Protein AF-D0KSV3-F1 (afdb_monomer_lite)

Radius of gyration: 18.3 Å; chains: 1; bounding box: 65×33×44 Å

Foldseek 3Di:
DPPPFDFPDKDWPDKDWDDDPFKIKIKTWIWTHTPPDDIFIKIKMWMWGGDLQAWIKIWMWIDGPPDIDIWMWTKGFDQDDVQWTKIFGQWIWDDDDPDIDIDHRDIDTHGPVGSPPDDDPPPPPPDPPPDDDD

Organism: Saccharolobus solfataricus (strain 98/2) (NCBI:txid555311)

Secondary structure (DSSP, 8-state):
----PPEEEEEEEEEEEEEETTEEEEEEEEEEEETTEEEEEEEEEEEEEE-TTSEEEEEEEEEETTEEEEEEEEEEEEEEETTEEEEEEEEEEEEETTEEEEEEEEEEEEETTT--SS----------------

pLDDT: mean 81.15, std 17.97, range [31.48, 95.62]

Sequence (134 aa):
MPQSLKPKSIKLLHYEEKKDDKRIFRQGVTLIEYEGQPSKIIQWSQLIEGDPFGDHEITYRINYGSESELRSFKVKYLGREGDKHRVLIKEGVSGCGTKTKRIENKEVLISDKLYQPYPLQQKNEEGRDPNPIE

Structure (mmCIF, N/CA/C/O backbone):
data_AF-D0KSV3-F1
#
_entry.id   AF-D0KSV3-F1
#
loop_
_atom_site.group_PDB
_atom_site.id
_atom_site.type_symbol
_atom_site.label_atom_id
_atom_site.label_alt_id
_atom_site.label_comp_id
_atom_site.label_asym_id
_atom_site.label_entity_id
_atom_site.label_seq_id
_atom_site.pdbx_PDB_ins_code
_atom_site.Cartn_x
_atom_site.Cartn_y
_atom_site.Cartn_z
_atom_site.occupancy
_atom_site.B_iso_or_equiv
_atom_site.auth_seq_id
_atom_site.auth_comp_id
_atom_site.auth_asym_id
_atom_site.auth_atom_id
_atom_site.pdbx_PDB_model_num
ATOM 1 N N . MET A 1 1 ? -0.912 -7.024 29.152 1.00 31.48 1 MET A N 1
ATOM 2 C CA . MET A 1 1 ? -0.702 -6.839 27.697 1.00 31.48 1 MET A CA 1
ATOM 3 C C . MET A 1 1 ? -2.079 -6.686 27.071 1.00 31.48 1 MET A C 1
ATOM 5 O O . MET A 1 1 ? -2.903 -7.540 27.381 1.00 31.48 1 MET A O 1
ATOM 9 N N . PRO A 1 2 ? -2.394 -5.646 26.279 1.00 43.88 2 PRO A N 1
ATOM 10 C CA . PRO A 1 2 ? -3.682 -5.628 25.603 1.00 43.88 2 PRO A CA 1
ATOM 11 C C . PRO A 1 2 ? -3.661 -6.741 24.555 1.00 43.88 2 PRO A C 1
ATOM 13 O O . PRO A 1 2 ? -2.770 -6.777 23.705 1.00 43.88 2 PRO A O 1
ATOM 16 N N . GLN A 1 3 ? -4.584 -7.695 24.675 1.00 45.91 3 GLN A N 1
ATOM 17 C CA . GLN A 1 3 ? -4.794 -8.713 23.653 1.00 45.91 3 GLN A CA 1
ATOM 18 C C . GLN A 1 3 ? -5.058 -8.003 22.323 1.00 45.91 3 GLN A C 1
ATOM 20 O O . GLN A 1 3 ? -5.860 -7.072 22.256 1.00 45.91 3 GLN A O 1
ATOM 25 N N . SER A 1 4 ? -4.352 -8.419 21.270 1.00 57.84 4 SER A N 1
ATOM 26 C CA . SER A 1 4 ? -4.675 -8.004 19.908 1.00 57.84 4 SER A CA 1
ATOM 27 C C . SER A 1 4 ? -6.092 -8.489 19.615 1.00 57.84 4 SER A C 1
ATOM 29 O O . SER A 1 4 ? -6.327 -9.687 19.467 1.00 57.84 4 SER A O 1
ATOM 31 N N . LEU A 1 5 ? -7.054 -7.567 19.627 1.00 68.50 5 LEU A N 1
ATOM 32 C CA . LEU A 1 5 ? -8.440 -7.888 19.323 1.00 68.50 5 LEU A CA 1
ATOM 33 C C . LEU A 1 5 ? -8.542 -8.201 17.839 1.00 68.50 5 LEU A C 1
ATOM 35 O O . LEU A 1 5 ? -8.216 -7.371 16.986 1.00 68.50 5 LEU A O 1
ATOM 39 N N . LYS A 1 6 ? -8.982 -9.419 17.539 1.00 80.12 6 LYS A N 1
ATOM 40 C CA . LYS A 1 6 ? -9.250 -9.835 16.171 1.00 80.12 6 LYS A CA 1
ATOM 41 C C . LYS A 1 6 ? -10.460 -9.040 15.658 1.00 80.12 6 LYS A C 1
ATOM 43 O O . LYS A 1 6 ? -11.484 -9.012 16.341 1.00 80.12 6 LYS A O 1
ATOM 48 N N . PRO A 1 7 ? -10.365 -8.380 14.494 1.00 86.00 7 PRO A N 1
ATOM 49 C CA . PRO A 1 7 ? -11.511 -7.689 13.923 1.00 86.00 7 PRO A CA 1
ATOM 50 C C . PRO A 1 7 ? -12.615 -8.693 13.567 1.00 86.00 7 PRO A C 1
ATOM 52 O O . PRO A 1 7 ? -12.336 -9.767 13.030 1.00 86.00 7 PRO A O 1
ATOM 55 N N . LYS A 1 8 ? -13.863 -8.318 13.859 1.00 91.94 8 LYS A N 1
ATOM 56 C CA . LYS A 1 8 ? -15.085 -9.025 13.454 1.00 91.94 8 LYS A CA 1
ATOM 57 C C . LYS A 1 8 ? -15.307 -8.891 11.953 1.00 91.94 8 LYS A C 1
ATOM 59 O O . LYS A 1 8 ? -15.628 -9.862 11.276 1.00 91.94 8 LYS A O 1
ATOM 64 N N . SER A 1 9 ? -15.155 -7.672 11.440 1.00 91.19 9 SER A N 1
ATOM 65 C CA . SER A 1 9 ? -15.319 -7.363 10.024 1.00 91.19 9 SER A CA 1
ATOM 66 C C . SER A 1 9 ? -14.396 -6.215 9.611 1.00 91.19 9 SER A C 1
ATOM 68 O O . SER A 1 9 ? -14.006 -5.379 10.430 1.00 91.19 9 SER A O 1
ATOM 70 N N . ILE A 1 10 ? -14.028 -6.203 8.331 1.00 90.81 10 ILE A N 1
ATOM 71 C CA . ILE A 1 10 ? -13.262 -5.133 7.689 1.00 90.81 10 ILE A CA 1
ATOM 72 C C . ILE A 1 10 ? -14.019 -4.768 6.413 1.00 90.81 10 ILE A C 1
ATOM 74 O O . ILE A 1 10 ? -14.203 -5.621 5.547 1.00 90.81 10 ILE A O 1
ATOM 78 N N . LYS A 1 11 ? -14.478 -3.520 6.308 1.00 92.69 11 LYS A N 1
ATOM 79 C CA . LYS A 1 11 ? -15.281 -3.018 5.185 1.00 92.69 11 LYS A CA 1
ATOM 80 C C . LYS A 1 11 ? -14.585 -1.818 4.553 1.00 92.69 11 LYS A C 1
ATOM 82 O O . LYS A 1 11 ? -14.268 -0.855 5.247 1.00 92.69 11 LYS A O 1
ATOM 87 N N . LEU A 1 12 ? -14.362 -1.864 3.243 1.00 91.44 12 LEU A N 1
ATOM 88 C CA . LEU A 1 12 ? -13.888 -0.715 2.473 1.00 91.44 12 LEU A CA 1
ATOM 89 C C . LEU A 1 12 ? -15.089 0.193 2.186 1.00 91.44 12 LEU A C 1
ATOM 91 O O . LEU A 1 12 ? -15.996 -0.206 1.464 1.00 91.44 12 LEU A O 1
ATOM 95 N N . LEU A 1 13 ? -15.123 1.370 2.807 1.00 93.88 13 LEU A N 1
ATOM 96 C CA . LEU A 1 13 ? -16.217 2.336 2.674 1.00 93.88 13 LEU A CA 1
ATOM 97 C C . LEU A 1 13 ? -16.046 3.242 1.454 1.00 93.88 13 LEU A C 1
ATOM 99 O O . LEU A 1 13 ? -17.028 3.632 0.836 1.00 93.88 13 LEU A O 1
ATOM 103 N N . HIS A 1 14 ? -14.800 3.593 1.136 1.00 92.88 14 HIS A N 1
ATOM 104 C CA . HIS A 1 14 ? -14.457 4.447 0.003 1.00 92.88 14 HIS A CA 1
ATOM 105 C C . HIS A 1 14 ? -13.134 4.009 -0.603 1.00 92.88 14 HIS A C 1
ATOM 107 O O . HIS A 1 14 ? -12.232 3.590 0.129 1.00 92.88 14 HIS A O 1
ATOM 113 N N . TYR A 1 15 ? -13.013 4.140 -1.919 1.00 92.81 15 TYR A N 1
ATOM 114 C CA . TYR A 1 15 ? -11.788 3.866 -2.653 1.00 92.81 15 TYR A CA 1
ATOM 115 C C . TYR A 1 15 ? -11.693 4.753 -3.884 1.00 92.81 15 TYR A C 1
ATOM 117 O O . TYR A 1 15 ? -12.629 4.839 -4.676 1.00 92.81 15 TYR A O 1
ATOM 125 N N . GLU A 1 16 ? -10.526 5.352 -4.063 1.00 92.50 16 GLU A N 1
ATOM 126 C CA . GLU A 1 16 ? -10.157 6.062 -5.275 1.00 92.50 16 GLU A CA 1
ATOM 127 C C . GLU A 1 16 ? -8.778 5.613 -5.735 1.00 92.50 16 GLU A C 1
ATOM 129 O O . GLU A 1 16 ? -7.864 5.408 -4.930 1.00 92.50 16 GLU A O 1
ATOM 134 N N . GLU A 1 17 ? -8.620 5.533 -7.050 1.00 91.50 17 GLU A N 1
ATOM 135 C CA . GLU A 1 17 ? -7.336 5.346 -7.706 1.00 91.50 17 GLU A CA 1
ATOM 136 C C . GLU A 1 17 ? -7.145 6.441 -8.755 1.00 91.50 17 GLU A C 1
ATOM 138 O O . GLU A 1 17 ? -8.054 6.764 -9.518 1.00 91.50 17 GLU A O 1
ATOM 143 N N . LYS A 1 18 ? -5.942 7.009 -8.792 1.00 90.50 18 LYS A N 1
ATOM 144 C CA . LYS A 1 18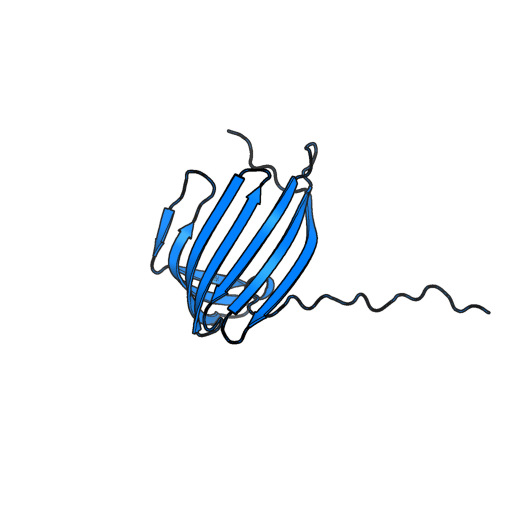 ? -5.476 7.923 -9.829 1.00 90.50 18 LYS A CA 1
ATOM 145 C C . LYS A 1 18 ? -4.186 7.363 -10.396 1.00 90.50 18 LYS A C 1
ATOM 147 O O . LYS A 1 18 ? -3.273 7.017 -9.645 1.00 90.50 18 LYS A O 1
ATOM 152 N N . LYS A 1 19 ? -4.115 7.289 -11.719 1.00 87.69 19 LYS A N 1
ATOM 153 C CA . LYS A 1 19 ? -2.912 6.876 -12.432 1.00 87.69 19 LYS A CA 1
ATOM 154 C C . LYS A 1 19 ? -2.378 8.030 -13.257 1.00 87.69 19 LYS A C 1
ATOM 156 O O . LYS A 1 19 ? -3.143 8.725 -13.916 1.00 87.69 19 LYS A O 1
ATOM 161 N N . ASP A 1 20 ? -1.070 8.175 -13.204 1.00 82.69 20 ASP A N 1
ATOM 162 C CA . ASP A 1 20 ? -0.248 8.981 -14.097 1.00 82.69 20 ASP A CA 1
ATOM 163 C C . ASP A 1 20 ? 0.850 8.058 -14.658 1.00 82.69 20 ASP A C 1
ATOM 165 O O . ASP A 1 20 ? 1.078 6.980 -14.099 1.00 82.69 20 ASP A O 1
ATOM 169 N N . ASP A 1 21 ? 1.532 8.441 -15.738 1.00 75.62 21 ASP A N 1
ATOM 170 C CA . ASP A 1 21 ? 2.384 7.558 -16.560 1.00 75.62 21 ASP A CA 1
ATOM 171 C C . ASP A 1 21 ? 3.380 6.696 -15.759 1.00 75.62 21 ASP A C 1
ATOM 173 O O . ASP A 1 21 ? 3.737 5.594 -16.174 1.00 75.62 21 ASP A O 1
ATOM 177 N N . LYS A 1 22 ? 3.839 7.178 -14.596 1.00 82.56 22 LYS A N 1
ATOM 178 C CA . LYS A 1 22 ? 4.803 6.479 -13.723 1.00 82.56 22 LYS A CA 1
ATOM 179 C C . LYS A 1 22 ? 4.352 6.334 -12.272 1.00 82.56 22 LYS A C 1
ATOM 181 O O . LYS A 1 22 ? 5.158 5.943 -11.423 1.00 82.56 22 LYS A O 1
ATOM 186 N N . ARG A 1 23 ? 3.113 6.721 -11.960 1.00 89.31 23 ARG A N 1
ATOM 187 C CA . ARG A 1 23 ? 2.626 6.838 -10.583 1.00 89.31 23 ARG A CA 1
ATOM 188 C C . ARG A 1 23 ? 1.224 6.283 -10.448 1.00 89.31 23 ARG A C 1
ATOM 190 O O . ARG A 1 23 ? 0.311 6.680 -11.164 1.00 89.31 23 ARG A O 1
ATOM 197 N N . ILE A 1 24 ? 1.038 5.418 -9.463 1.00 90.50 24 ILE A N 1
ATOM 198 C CA . ILE A 1 24 ? -0.280 4.939 -9.056 1.00 90.50 24 ILE A CA 1
ATOM 199 C C . ILE A 1 24 ? -0.529 5.476 -7.658 1.00 90.50 24 ILE A C 1
ATOM 201 O O . ILE A 1 24 ? 0.166 5.111 -6.712 1.00 90.50 24 ILE A O 1
ATOM 205 N N . PHE A 1 25 ? -1.519 6.350 -7.528 1.00 91.88 25 PHE A N 1
ATOM 206 C CA . PHE A 1 25 ? -1.987 6.845 -6.247 1.00 91.88 25 PHE A CA 1
ATOM 207 C C . PHE A 1 25 ? -3.328 6.208 -5.911 1.00 91.88 25 PHE A C 1
ATOM 209 O O . PHE A 1 25 ? -4.270 6.259 -6.696 1.00 91.88 25 PHE A O 1
ATOM 216 N N . ARG A 1 26 ? -3.426 5.634 -4.721 1.00 92.38 26 ARG A N 1
ATOM 217 C CA . ARG A 1 26 ? -4.643 5.044 -4.177 1.00 92.38 26 ARG A CA 1
ATOM 218 C C . ARG A 1 26 ? -4.945 5.673 -2.846 1.00 92.38 26 ARG A C 1
ATOM 220 O O . ARG A 1 26 ? -4.036 5.951 -2.067 1.00 92.38 26 ARG A O 1
ATOM 227 N N . GLN A 1 27 ? -6.221 5.817 -2.557 1.00 94.19 27 GLN A N 1
ATOM 228 C CA . GLN A 1 27 ? -6.677 6.179 -1.233 1.00 94.19 27 GLN A CA 1
ATOM 229 C C . GLN A 1 27 ? -7.965 5.453 -0.906 1.00 94.19 27 GLN A C 1
ATOM 231 O O . GLN A 1 27 ? -8.741 5.103 -1.793 1.00 94.19 27 GLN A O 1
ATOM 236 N N . GLY A 1 28 ? -8.194 5.233 0.378 1.00 93.88 28 GLY A N 1
ATOM 237 C CA . GLY A 1 28 ? -9.412 4.600 0.825 1.00 93.88 28 GLY A CA 1
ATOM 238 C C . GLY A 1 28 ? -9.741 4.897 2.271 1.00 93.88 28 GLY A C 1
ATOM 239 O O . GLY A 1 28 ? -8.922 5.385 3.054 1.00 93.88 28 GLY A O 1
ATOM 240 N N . VAL A 1 29 ? -10.984 4.581 2.607 1.00 94.12 29 VAL A N 1
ATOM 241 C CA . VAL A 1 29 ? -11.514 4.643 3.964 1.00 94.12 29 VAL A CA 1
ATOM 242 C C . VAL A 1 29 ? -11.993 3.251 4.326 1.00 94.12 29 VAL A C 1
ATOM 244 O O . VAL A 1 29 ? -12.835 2.688 3.631 1.00 94.12 29 VAL A O 1
ATOM 247 N N . THR A 1 30 ? -11.470 2.694 5.411 1.00 93.75 30 THR A N 1
ATOM 248 C CA . THR A 1 30 ? -11.818 1.348 5.870 1.00 93.75 30 THR A CA 1
ATOM 249 C C . THR A 1 30 ? -12.448 1.423 7.255 1.00 93.75 30 THR A C 1
ATOM 251 O O . THR A 1 30 ? -11.883 2.022 8.169 1.00 93.75 30 THR A O 1
ATOM 254 N N . LEU A 1 31 ? -13.606 0.787 7.420 1.00 92.62 31 LEU A N 1
ATOM 255 C CA . LEU A 1 31 ? -14.239 0.527 8.707 1.00 92.62 31 LEU A CA 1
ATOM 256 C C . LEU A 1 31 ? -13.789 -0.836 9.229 1.00 92.62 31 LEU A C 1
ATOM 258 O O . LEU A 1 31 ? -13.886 -1.844 8.530 1.00 92.62 31 LEU A O 1
ATOM 262 N N . ILE A 1 32 ? -13.332 -0.868 10.472 1.00 91.81 32 ILE A N 1
ATOM 263 C CA . ILE A 1 32 ? -12.957 -2.079 11.190 1.00 91.81 32 ILE A CA 1
ATOM 264 C C . ILE A 1 32 ? -13.903 -2.223 12.378 1.00 91.81 32 ILE A C 1
ATOM 266 O O . ILE A 1 32 ? -13.908 -1.385 13.280 1.00 91.81 32 ILE A O 1
ATOM 270 N N . GLU A 1 33 ? -14.708 -3.279 12.374 1.00 92.44 33 GLU A N 1
ATOM 271 C CA . GLU A 1 33 ? -15.626 -3.608 13.464 1.00 92.44 33 GLU A CA 1
ATOM 272 C C . GLU A 1 33 ? -14.964 -4.646 14.375 1.00 92.44 33 GLU A C 1
ATOM 274 O O . GLU A 1 33 ? -14.401 -5.632 13.896 1.00 92.44 33 GLU A O 1
ATOM 279 N N . TYR A 1 34 ? -15.053 -4.450 15.688 1.00 90.25 34 TYR A N 1
ATOM 280 C CA . TYR A 1 34 ? -14.548 -5.380 16.699 1.00 90.25 34 TYR A CA 1
ATOM 281 C C . TYR A 1 34 ? -15.716 -5.935 17.515 1.00 90.25 34 TYR A C 1
ATOM 283 O O . TYR A 1 34 ? -16.727 -5.262 17.709 1.00 90.25 34 TYR A O 1
ATOM 291 N N . GLU A 1 35 ? -15.599 -7.166 18.008 1.00 88.06 35 GLU A N 1
ATOM 292 C CA . GLU A 1 35 ? -16.601 -7.703 18.931 1.00 88.06 35 GLU A CA 1
ATOM 293 C C . GLU A 1 35 ? -16.498 -7.009 20.292 1.00 88.06 35 GLU A C 1
ATOM 295 O O . GLU A 1 35 ? -15.418 -6.915 20.872 1.00 88.06 35 GLU A O 1
ATOM 300 N N . GLY A 1 36 ? -17.628 -6.500 20.795 1.00 86.38 36 GLY A N 1
ATOM 301 C CA . GLY A 1 36 ? -17.708 -5.880 22.120 1.00 86.38 36 GLY A CA 1
ATOM 302 C C . GLY A 1 36 ? -16.934 -4.564 22.276 1.00 86.38 36 GLY A C 1
ATOM 303 O O . GLY A 1 36 ? -16.767 -4.106 23.404 1.00 86.38 36 GLY A O 1
ATOM 304 N N . GLN A 1 37 ? -16.461 -3.950 21.184 1.00 87.44 37 GLN A N 1
ATOM 305 C CA . GLN A 1 37 ? -15.733 -2.678 21.211 1.00 87.44 37 GLN A CA 1
ATOM 306 C C . GLN A 1 37 ? -16.197 -1.707 20.119 1.00 87.44 37 GLN A C 1
ATOM 308 O O . GLN A 1 37 ? -16.744 -2.144 19.105 1.00 87.44 37 GLN A O 1
ATOM 313 N N . PRO A 1 38 ? -15.950 -0.393 20.291 1.00 88.44 38 PRO A N 1
ATOM 314 C CA . PRO A 1 38 ? -16.218 0.588 19.251 1.00 88.44 38 PRO A CA 1
ATOM 315 C C . PRO A 1 38 ? -15.465 0.275 17.956 1.00 88.44 38 PRO A C 1
ATOM 317 O O . PRO A 1 38 ? -14.275 -0.056 17.964 1.00 88.44 38 PRO A O 1
ATOM 320 N N . SER A 1 39 ? -16.162 0.429 16.835 1.00 90.19 39 SER A N 1
ATOM 321 C CA . SER A 1 39 ? -15.566 0.327 15.507 1.00 90.19 39 SER A CA 1
ATOM 322 C C . SER A 1 39 ? -14.561 1.455 15.265 1.00 90.19 39 SER A C 1
ATOM 324 O O . SER A 1 39 ? -14.676 2.547 15.823 1.00 90.19 39 SER A O 1
ATOM 326 N N . LYS A 1 40 ? -13.581 1.204 14.396 1.00 89.50 40 LYS A N 1
ATOM 327 C CA . LYS A 1 40 ? -12.573 2.189 13.986 1.00 89.50 40 LYS A CA 1
ATOM 328 C C . LYS A 1 40 ? -12.705 2.494 12.504 1.00 89.50 40 LYS A C 1
ATOM 330 O O . LYS A 1 40 ? -12.820 1.575 11.701 1.00 89.50 40 LYS A O 1
ATOM 335 N N . ILE A 1 41 ? -12.635 3.771 12.146 1.00 90.62 41 ILE A N 1
ATOM 336 C CA . ILE A 1 41 ? -12.470 4.208 10.759 1.00 90.62 41 ILE A CA 1
ATOM 337 C C . ILE A 1 41 ? -11.010 4.597 10.569 1.00 90.62 41 ILE A C 1
ATOM 339 O O . ILE A 1 41 ? -10.462 5.361 11.363 1.00 90.62 41 ILE A O 1
ATOM 343 N N . ILE A 1 42 ? -10.390 4.062 9.523 1.00 91.38 42 ILE A N 1
ATOM 344 C CA . ILE A 1 42 ? -9.023 4.389 9.127 1.00 91.38 42 ILE A CA 1
ATOM 345 C C . ILE A 1 42 ? -9.045 4.988 7.730 1.00 91.38 42 ILE A C 1
ATOM 347 O O . ILE A 1 42 ? -9.765 4.510 6.852 1.00 91.38 42 ILE A O 1
ATOM 351 N N . GLN A 1 43 ? -8.248 6.028 7.525 1.00 94.25 43 GLN A N 1
ATOM 352 C CA . GLN A 1 43 ? -8.005 6.581 6.198 1.00 94.25 43 GLN A CA 1
ATOM 353 C C . GLN A 1 43 ? -6.605 6.171 5.782 1.00 94.25 43 GLN A C 1
ATOM 355 O O . GLN A 1 43 ? -5.671 6.277 6.575 1.00 94.25 43 GLN A O 1
ATOM 360 N N . TRP A 1 44 ? -6.437 5.708 4.556 1.00 93.44 44 TRP A N 1
ATOM 361 C CA . TRP A 1 44 ? -5.133 5.294 4.066 1.00 93.44 44 TRP A CA 1
ATOM 362 C C . TRP A 1 44 ? -4.900 5.806 2.656 1.00 93.44 44 TRP A C 1
ATOM 364 O O . TRP A 1 44 ? -5.839 6.001 1.885 1.00 93.44 44 TRP A O 1
ATOM 374 N N . SER A 1 45 ? -3.633 6.012 2.323 1.00 93.56 45 SER A N 1
ATOM 375 C CA . SER A 1 45 ? -3.195 6.224 0.954 1.00 93.56 45 SER A CA 1
ATOM 376 C C . SER A 1 45 ? -1.966 5.383 0.642 1.00 93.56 45 SER A C 1
ATOM 378 O O . SER A 1 45 ? -1.180 5.036 1.525 1.00 93.56 45 SER A O 1
ATOM 380 N N . GLN A 1 46 ? -1.828 5.027 -0.627 1.00 91.88 46 GLN A N 1
ATOM 381 C CA . GLN A 1 46 ? -0.699 4.302 -1.182 1.00 91.88 46 GLN A CA 1
ATOM 382 C C . GLN A 1 46 ? -0.247 5.025 -2.449 1.00 91.88 46 GLN A C 1
ATOM 384 O O . GLN A 1 46 ? -1.050 5.276 -3.341 1.00 91.88 46 GLN A O 1
ATOM 389 N N . LEU A 1 47 ? 1.039 5.331 -2.532 1.00 92.50 47 LEU A N 1
ATOM 390 C CA . LEU A 1 47 ? 1.702 5.814 -3.732 1.00 92.50 47 LEU A CA 1
ATOM 391 C C . LEU A 1 47 ? 2.680 4.739 -4.202 1.00 92.50 47 LEU A C 1
ATOM 393 O O . LEU A 1 47 ? 3.501 4.273 -3.416 1.00 92.50 47 LEU A O 1
ATOM 397 N N . ILE A 1 48 ? 2.579 4.348 -5.467 1.00 91.88 48 ILE A N 1
ATOM 398 C CA . ILE A 1 48 ? 3.528 3.465 -6.141 1.00 91.88 48 ILE A CA 1
ATOM 399 C C . ILE A 1 48 ? 4.203 4.286 -7.233 1.00 91.88 48 ILE A C 1
ATOM 401 O O . ILE A 1 48 ? 3.513 4.824 -8.098 1.00 91.88 48 ILE A O 1
ATOM 405 N N . GLU A 1 49 ? 5.527 4.384 -7.191 1.00 93.19 49 GLU A N 1
ATOM 406 C CA . GLU A 1 49 ? 6.335 5.086 -8.193 1.00 93.19 49 GLU A CA 1
ATOM 407 C C . GLU A 1 49 ? 7.299 4.111 -8.870 1.00 93.19 49 GLU A C 1
ATOM 409 O O . GLU A 1 49 ? 7.981 3.345 -8.190 1.00 93.19 49 GLU A O 1
ATOM 414 N N . GLY A 1 50 ? 7.384 4.156 -10.200 1.00 91.31 50 GLY A N 1
ATOM 415 C CA . GLY A 1 50 ? 8.206 3.233 -10.991 1.00 91.31 50 GLY A CA 1
ATOM 416 C C . GLY A 1 50 ? 7.392 2.113 -11.637 1.00 91.31 50 GLY A C 1
ATOM 417 O O . GLY A 1 50 ? 6.175 2.226 -11.771 1.00 91.31 50 GLY A O 1
ATOM 418 N N . ASP A 1 51 ? 8.070 1.048 -12.072 1.00 89.00 51 ASP A N 1
ATOM 419 C CA . ASP A 1 51 ? 7.427 -0.098 -12.723 1.00 89.00 51 ASP A CA 1
ATOM 420 C C . ASP A 1 51 ? 6.996 -1.130 -11.665 1.00 89.00 51 ASP A C 1
ATOM 422 O O . ASP A 1 51 ? 7.862 -1.749 -11.032 1.00 89.00 51 ASP A O 1
ATOM 426 N N . PRO A 1 52 ? 5.686 -1.376 -11.471 1.00 86.94 52 PRO A N 1
ATOM 427 C CA . PRO A 1 52 ? 5.217 -2.369 -10.509 1.00 86.94 52 PRO A CA 1
ATOM 428 C C . PRO A 1 52 ? 5.688 -3.799 -10.816 1.00 86.94 52 PRO A C 1
ATOM 430 O O . PRO A 1 52 ? 5.722 -4.628 -9.910 1.00 86.94 52 PRO A O 1
ATOM 433 N N . PHE A 1 53 ? 6.073 -4.094 -12.062 1.00 88.75 53 PHE A N 1
ATOM 434 C CA . PHE A 1 53 ? 6.672 -5.370 -12.473 1.00 88.75 53 PHE A CA 1
ATOM 435 C C . PHE A 1 53 ? 8.195 -5.293 -12.656 1.00 88.75 53 PHE A C 1
ATOM 437 O O . PHE A 1 53 ? 8.817 -6.250 -13.119 1.00 88.75 53 PHE A O 1
ATOM 444 N N . GLY A 1 54 ? 8.806 -4.194 -12.220 1.00 91.25 54 GLY A N 1
ATOM 445 C CA . GLY A 1 54 ? 10.243 -3.970 -12.190 1.00 91.25 54 GLY A CA 1
ATOM 446 C C . GLY A 1 54 ? 10.683 -3.411 -10.838 1.00 91.25 54 GLY A C 1
ATOM 447 O O . GLY A 1 54 ? 10.283 -3.907 -9.779 1.00 91.25 54 GLY A O 1
ATOM 448 N N . ASP A 1 55 ? 11.537 -2.390 -10.875 1.00 94.00 55 ASP A N 1
ATOM 449 C CA . ASP A 1 55 ? 11.926 -1.617 -9.696 1.00 94.00 55 ASP A CA 1
ATOM 450 C C . ASP A 1 55 ? 10.902 -0.501 -9.429 1.00 94.00 55 ASP A C 1
ATOM 452 O O . ASP A 1 55 ? 10.588 0.301 -10.314 1.00 94.00 55 ASP A O 1
ATOM 456 N N . HIS A 1 56 ? 10.401 -0.444 -8.196 1.00 92.56 56 HIS A N 1
ATOM 457 C CA . HIS A 1 56 ? 9.425 0.551 -7.761 1.00 92.56 56 HIS A CA 1
ATOM 458 C C . HIS A 1 56 ? 9.557 0.876 -6.273 1.00 92.56 56 HIS A C 1
ATOM 460 O O . HIS A 1 56 ? 10.119 0.116 -5.481 1.00 92.56 56 HIS A O 1
ATOM 466 N N . GLU A 1 57 ? 9.004 2.016 -5.883 1.00 93.38 57 GLU A N 1
ATOM 467 C CA . GLU A 1 57 ? 8.870 2.429 -4.494 1.00 93.38 57 GLU A CA 1
ATOM 468 C C . GLU A 1 57 ? 7.393 2.477 -4.105 1.00 93.38 57 GLU A C 1
ATOM 470 O O . GLU A 1 57 ? 6.562 3.007 -4.839 1.00 93.38 57 GLU A O 1
ATOM 475 N N . ILE A 1 58 ? 7.063 1.900 -2.950 1.00 91.69 58 ILE A N 1
ATOM 476 C CA . ILE A 1 58 ? 5.718 1.920 -2.376 1.00 91.69 58 ILE A CA 1
ATOM 477 C C . ILE A 1 58 ? 5.762 2.760 -1.111 1.00 91.69 58 ILE A C 1
ATOM 479 O O . ILE A 1 58 ? 6.394 2.365 -0.133 1.00 91.69 58 ILE A O 1
ATOM 483 N N . THR A 1 59 ? 5.033 3.869 -1.095 1.00 91.94 59 THR A N 1
ATOM 484 C CA . THR A 1 59 ? 4.817 4.686 0.099 1.00 91.94 59 THR A CA 1
ATOM 485 C C . THR A 1 59 ? 3.381 4.520 0.573 1.00 91.94 59 THR A C 1
ATOM 487 O O . THR A 1 59 ? 2.449 4.755 -0.190 1.00 91.94 59 THR A O 1
ATOM 490 N N . TYR A 1 60 ? 3.182 4.127 1.829 1.00 89.69 60 TYR A N 1
ATOM 491 C CA . TYR A 1 60 ? 1.864 4.059 2.453 1.00 89.69 60 TYR A CA 1
ATOM 492 C C . TYR A 1 60 ? 1.753 5.054 3.598 1.00 89.69 60 TYR A C 1
ATOM 494 O O . TYR A 1 60 ? 2.686 5.242 4.383 1.00 89.69 60 TYR A O 1
ATOM 502 N N . ARG A 1 61 ? 0.575 5.662 3.704 1.00 91.31 61 ARG A N 1
ATOM 503 C CA . ARG A 1 61 ? 0.168 6.480 4.837 1.00 91.31 61 ARG A CA 1
ATOM 504 C C . ARG A 1 61 ? -1.102 5.899 5.427 1.00 91.31 61 ARG A C 1
ATOM 506 O O . ARG A 1 61 ? -2.047 5.647 4.689 1.00 91.31 61 ARG A O 1
ATOM 513 N N . ILE A 1 62 ? -1.146 5.724 6.741 1.00 89.00 62 ILE A N 1
ATOM 514 C CA . ILE A 1 62 ? -2.372 5.362 7.456 1.00 89.00 62 ILE A CA 1
ATOM 515 C C . ILE A 1 62 ? -2.626 6.422 8.518 1.00 89.00 62 ILE A C 1
ATOM 517 O O . ILE A 1 62 ? -1.755 6.692 9.341 1.00 89.00 62 ILE A O 1
ATOM 521 N N . ASN A 1 63 ? -3.809 7.024 8.483 1.00 87.12 63 ASN A N 1
ATOM 522 C CA . ASN A 1 63 ? -4.263 8.012 9.447 1.00 87.12 63 ASN A CA 1
ATOM 523 C C . ASN A 1 63 ? -5.288 7.369 10.392 1.00 87.12 63 ASN A C 1
ATOM 525 O O . ASN A 1 63 ? -6.277 6.772 9.950 1.00 87.12 63 ASN A O 1
ATOM 529 N N . TYR A 1 64 ? -5.048 7.528 11.691 1.00 81.31 64 TYR A N 1
ATOM 530 C CA . TYR A 1 64 ? -5.894 7.078 12.791 1.00 81.31 64 TYR A CA 1
ATOM 531 C C . TYR A 1 64 ? -6.264 8.301 13.643 1.00 81.31 64 TYR A C 1
ATOM 533 O O . TYR A 1 64 ? -5.546 8.671 14.572 1.00 81.31 64 TYR A O 1
ATOM 541 N N . GLY A 1 65 ? -7.373 8.969 13.314 1.00 77.38 65 GLY A N 1
ATOM 542 C CA . GLY A 1 65 ? -7.731 10.236 13.961 1.00 77.38 65 GLY A CA 1
ATOM 543 C C . GLY A 1 65 ? -6.672 11.315 13.699 1.00 77.38 65 GLY A C 1
ATOM 544 O O . GLY A 1 65 ? -6.430 11.664 12.547 1.00 77.38 65 GLY A O 1
ATOM 545 N N . SER A 1 66 ? -6.040 11.834 14.757 1.00 78.88 66 SER A N 1
ATOM 546 C CA . SER A 1 66 ? -4.959 12.830 14.664 1.00 78.88 66 SER A CA 1
ATOM 547 C C . SER A 1 66 ? -3.572 12.233 14.404 1.00 78.88 66 SER A C 1
ATOM 549 O O . SER A 1 66 ? -2.636 12.976 14.115 1.00 78.88 66 SER A O 1
ATOM 551 N N . GLU A 1 67 ? -3.407 10.916 14.538 1.00 83.06 67 GLU A N 1
ATOM 552 C CA . GLU A 1 67 ? -2.127 10.243 14.322 1.00 83.06 67 GLU A CA 1
ATOM 553 C C . GLU A 1 67 ? -1.992 9.777 12.870 1.00 83.06 67 GLU A C 1
ATOM 555 O O . GLU A 1 67 ? -2.965 9.356 12.242 1.00 83.06 67 GLU A O 1
ATOM 560 N N . SER A 1 68 ? -0.770 9.806 12.334 1.00 84.81 68 SER A N 1
ATOM 561 C CA . SER A 1 68 ? -0.480 9.241 11.016 1.00 84.81 68 SER A CA 1
ATOM 562 C C . SER A 1 68 ? 0.840 8.489 10.991 1.00 84.81 68 SER A C 1
ATOM 564 O O . SER A 1 68 ? 1.854 9.002 11.461 1.00 84.81 68 SER A O 1
ATOM 566 N N . GLU A 1 69 ? 0.843 7.316 10.369 1.00 86.88 69 GLU A N 1
ATOM 567 C CA . GLU A 1 69 ? 2.044 6.532 10.102 1.00 86.88 69 GLU A CA 1
ATOM 568 C C . GLU A 1 69 ? 2.363 6.597 8.607 1.00 86.88 69 GLU A C 1
ATOM 570 O O . GLU A 1 69 ? 1.521 6.247 7.783 1.00 86.88 69 GLU A O 1
ATOM 575 N N . LEU A 1 70 ? 3.568 7.069 8.265 1.00 89.06 70 LEU A N 1
ATOM 576 C CA . LEU A 1 70 ? 4.095 7.130 6.900 1.00 89.06 70 LEU A CA 1
ATOM 577 C C . LEU A 1 70 ? 5.316 6.225 6.782 1.00 89.06 70 LEU A C 1
ATOM 579 O O . LEU A 1 70 ? 6.214 6.244 7.635 1.00 89.06 70 LEU A O 1
ATOM 583 N N . ARG A 1 71 ? 5.343 5.420 5.726 1.00 89.19 71 ARG A N 1
ATOM 584 C CA . ARG A 1 71 ? 6.337 4.368 5.544 1.00 89.19 71 ARG A CA 1
ATOM 585 C C . ARG A 1 71 ? 6.552 4.103 4.060 1.00 89.19 71 ARG A C 1
ATOM 587 O O . ARG A 1 71 ? 5.592 4.090 3.293 1.00 89.19 71 ARG A O 1
ATOM 594 N N . SER A 1 72 ? 7.796 3.820 3.697 1.00 91.44 72 SER A N 1
ATOM 595 C CA . SER A 1 72 ? 8.194 3.583 2.311 1.00 91.44 72 SER A CA 1
ATOM 596 C C . SER A 1 72 ? 9.008 2.299 2.186 1.00 91.44 72 SER A C 1
ATOM 598 O O . SER A 1 72 ? 9.758 1.929 3.097 1.00 91.44 72 SER A O 1
ATOM 600 N N . PHE A 1 73 ? 8.833 1.613 1.062 1.00 92.69 73 PHE A N 1
ATOM 601 C CA . PHE A 1 73 ? 9.565 0.411 0.691 1.00 92.69 73 PHE A CA 1
ATOM 602 C C . PHE A 1 73 ? 10.127 0.567 -0.714 1.00 92.69 73 PHE A C 1
ATOM 604 O O . PHE A 1 73 ? 9.365 0.819 -1.645 1.00 92.69 73 PHE A O 1
ATOM 611 N N . LYS A 1 74 ? 11.426 0.318 -0.884 1.00 94.94 74 LYS A N 1
ATOM 612 C CA . LYS A 1 74 ? 12.028 0.109 -2.204 1.00 94.94 74 LYS A CA 1
ATOM 613 C C . LYS A 1 74 ? 11.955 -1.362 -2.553 1.00 94.94 74 LYS A C 1
ATOM 615 O O . LYS A 1 74 ? 12.421 -2.220 -1.797 1.00 94.94 74 LYS A O 1
ATOM 620 N N . VAL A 1 75 ? 11.373 -1.647 -3.703 1.00 93.75 75 VAL A N 1
ATOM 621 C CA . VAL A 1 75 ? 10.901 -2.973 -4.065 1.00 93.75 75 VAL A CA 1
ATOM 622 C C . VAL A 1 75 ? 11.371 -3.329 -5.470 1.00 93.75 75 VAL A C 1
ATOM 624 O O . VAL A 1 75 ? 11.414 -2.484 -6.359 1.00 93.75 75 VAL A O 1
ATOM 627 N N . LYS A 1 76 ? 11.721 -4.599 -5.670 1.00 95.62 76 LYS A N 1
ATOM 628 C CA . LYS A 1 76 ? 11.959 -5.184 -6.987 1.00 95.62 76 LYS A CA 1
ATOM 629 C C . LYS A 1 76 ? 11.063 -6.397 -7.178 1.00 95.62 76 LYS A C 1
ATOM 631 O O . LYS A 1 76 ? 11.122 -7.341 -6.388 1.00 95.62 76 LYS A O 1
ATOM 636 N N . TYR A 1 77 ? 10.261 -6.394 -8.232 1.00 93.69 77 TYR A N 1
ATOM 637 C CA . TYR A 1 77 ? 9.517 -7.577 -8.641 1.00 93.69 77 TYR A CA 1
ATOM 638 C C . TYR A 1 77 ? 10.470 -8.634 -9.221 1.00 93.69 77 TYR A C 1
ATOM 640 O O . TYR A 1 77 ? 11.345 -8.317 -10.026 1.00 93.69 77 TYR A O 1
ATOM 648 N N . LEU A 1 78 ? 10.328 -9.890 -8.788 1.00 95.50 78 LEU A N 1
ATOM 649 C CA . LEU A 1 78 ? 11.192 -11.001 -9.211 1.00 95.50 78 LEU A CA 1
ATOM 650 C C . LEU A 1 78 ? 10.466 -12.047 -10.069 1.00 95.50 78 LEU A C 1
ATOM 652 O O . LEU A 1 78 ? 11.108 -12.977 -10.551 1.00 95.50 78 LEU A O 1
ATOM 656 N N . GLY A 1 79 ? 9.151 -11.919 -10.257 1.00 93.00 79 GLY A N 1
ATOM 657 C CA . GLY A 1 79 ? 8.340 -12.873 -11.014 1.00 93.00 79 GLY A CA 1
ATOM 658 C C . GLY A 1 79 ? 7.278 -13.563 -10.162 1.00 93.00 79 GLY A C 1
ATOM 659 O O . GLY A 1 79 ? 6.876 -13.070 -9.107 1.00 93.00 79 GLY A O 1
ATOM 660 N N . ARG A 1 80 ? 6.804 -14.715 -10.639 1.00 92.75 80 ARG A N 1
ATOM 661 C CA 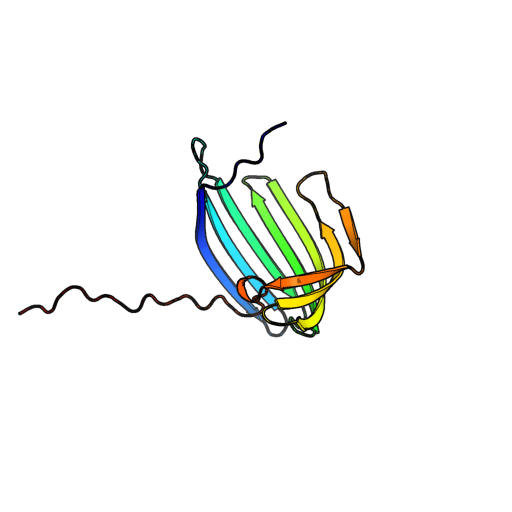. ARG A 1 80 ? 5.795 -15.533 -9.957 1.00 92.75 80 ARG A CA 1
ATOM 662 C C . ARG A 1 80 ? 6.376 -16.843 -9.446 1.00 92.75 80 ARG A C 1
ATOM 664 O O . ARG A 1 80 ? 7.261 -17.422 -10.066 1.00 92.75 80 ARG A O 1
ATOM 671 N N . GLU A 1 81 ? 5.805 -17.318 -8.347 1.00 92.69 81 GLU A N 1
ATOM 672 C CA . GLU A 1 81 ? 5.989 -18.660 -7.804 1.00 92.69 81 GLU A CA 1
ATOM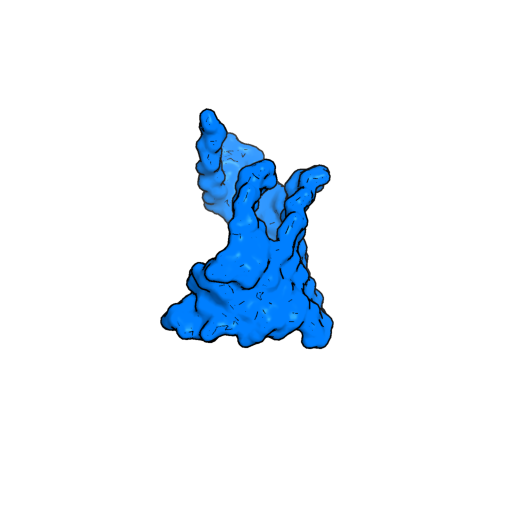 673 C C . GLU A 1 81 ? 4.597 -19.238 -7.509 1.00 92.69 81 GLU A C 1
ATOM 675 O O . GLU A 1 81 ? 3.961 -18.894 -6.511 1.00 92.69 81 GLU A O 1
ATOM 680 N N . GLY A 1 82 ? 4.075 -20.051 -8.433 1.00 90.00 82 GLY A N 1
ATOM 681 C CA . GLY A 1 82 ? 2.689 -20.527 -8.377 1.00 90.00 82 GLY A CA 1
ATOM 682 C C . GLY A 1 82 ? 1.672 -19.381 -8.459 1.00 90.00 82 GLY A C 1
ATOM 683 O O . GLY A 1 82 ? 1.699 -18.583 -9.396 1.00 90.00 82 GLY A O 1
ATOM 684 N N . ASP A 1 83 ? 0.782 -19.297 -7.467 1.00 87.81 83 ASP A N 1
ATOM 685 C CA . ASP A 1 83 ? -0.259 -18.267 -7.316 1.00 87.81 83 ASP A CA 1
ATOM 686 C C . ASP A 1 83 ? 0.220 -17.012 -6.552 1.00 87.81 83 ASP A C 1
ATOM 688 O O . ASP A 1 83 ? -0.580 -16.154 -6.157 1.00 87.81 83 ASP A O 1
ATOM 692 N N . LYS A 1 84 ? 1.533 -16.897 -6.319 1.00 92.00 84 LYS A N 1
ATOM 693 C CA . LYS A 1 84 ? 2.146 -15.799 -5.568 1.00 92.00 84 LYS A CA 1
ATOM 694 C C . LYS A 1 84 ? 3.115 -15.001 -6.429 1.00 92.00 84 LYS A C 1
ATOM 696 O O . LYS A 1 84 ? 3.814 -15.525 -7.293 1.00 92.00 84 LYS A O 1
ATOM 701 N N . HIS A 1 85 ? 3.187 -13.715 -6.134 1.00 91.88 85 HIS A N 1
ATOM 702 C CA . HIS A 1 85 ? 4.188 -12.786 -6.626 1.00 91.88 85 HIS A CA 1
ATOM 703 C C . HIS A 1 85 ? 5.408 -12.835 -5.713 1.00 91.88 85 HIS A C 1
ATOM 705 O O . HIS A 1 85 ? 5.290 -12.651 -4.499 1.00 91.88 85 HIS A O 1
ATOM 711 N N . ARG A 1 86 ? 6.579 -13.079 -6.300 1.00 95.00 86 ARG A N 1
ATOM 712 C CA . ARG A 1 86 ? 7.863 -13.041 -5.607 1.00 95.00 86 ARG A CA 1
ATOM 713 C C . ARG A 1 86 ? 8.459 -11.652 -5.742 1.00 95.00 86 ARG A C 1
ATOM 715 O O . ARG A 1 86 ? 8.594 -11.109 -6.838 1.00 95.00 86 ARG A O 1
ATOM 722 N N . VAL A 1 87 ? 8.799 -11.073 -4.602 1.00 93.69 87 VAL A N 1
ATOM 723 C CA . VAL A 1 87 ? 9.175 -9.669 -4.493 1.00 93.69 87 VAL A CA 1
ATOM 724 C C . VAL A 1 87 ? 10.366 -9.541 -3.556 1.00 93.69 87 VAL A C 1
ATOM 726 O O . VAL A 1 87 ? 10.381 -10.147 -2.489 1.00 93.69 87 VAL A O 1
ATOM 729 N N . LEU A 1 88 ? 11.350 -8.728 -3.930 1.00 95.00 88 LEU A N 1
ATOM 730 C CA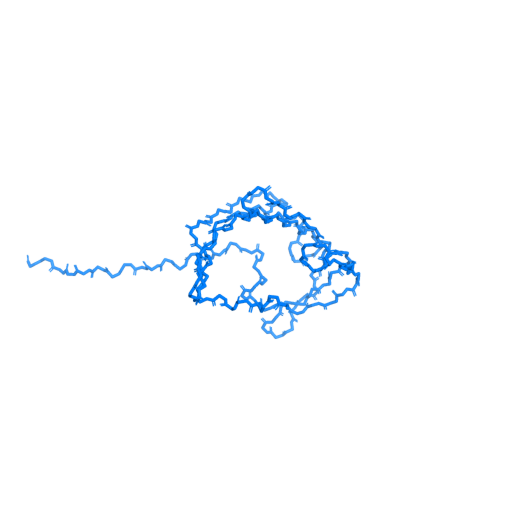 . LEU A 1 88 ? 12.473 -8.351 -3.080 1.00 95.00 88 LEU A CA 1
ATOM 731 C C . LEU A 1 88 ? 12.233 -6.961 -2.495 1.00 95.00 88 LEU A C 1
ATOM 733 O O . LEU A 1 88 ? 12.186 -5.973 -3.225 1.00 95.00 88 LEU A O 1
ATOM 737 N N . ILE A 1 89 ? 12.145 -6.873 -1.173 1.00 94.06 89 ILE A N 1
ATOM 738 C CA . ILE A 1 89 ? 12.218 -5.607 -0.444 1.00 94.06 89 ILE A CA 1
ATOM 739 C C . ILE A 1 89 ? 13.701 -5.276 -0.284 1.00 94.06 89 ILE A C 1
ATOM 741 O O . ILE A 1 89 ? 14.388 -5.885 0.537 1.00 94.06 89 ILE A O 1
ATOM 745 N N . LYS A 1 90 ? 14.196 -4.328 -1.083 1.00 95.44 90 LYS A N 1
ATOM 746 C CA . LYS A 1 90 ? 15.582 -3.848 -1.010 1.00 95.44 90 LYS A CA 1
ATOM 747 C C . LYS A 1 90 ? 15.801 -3.038 0.263 1.00 95.44 90 LYS A C 1
ATOM 749 O O . LYS A 1 90 ? 16.758 -3.291 0.983 1.00 95.44 90 LYS A O 1
ATOM 754 N N . GLU A 1 91 ? 14.875 -2.128 0.558 1.00 94.69 91 GLU A N 1
ATOM 755 C CA . GLU A 1 91 ? 14.894 -1.265 1.741 1.00 94.69 91 GLU A CA 1
ATOM 756 C C . GLU A 1 91 ? 13.465 -1.032 2.245 1.00 94.69 91 GLU A C 1
ATOM 758 O O . GLU A 1 91 ? 12.540 -0.865 1.449 1.00 94.69 91 GLU A O 1
ATOM 763 N N . GLY A 1 92 ? 13.276 -0.978 3.562 1.00 90.12 92 GLY A N 1
ATOM 764 C CA . GLY A 1 92 ? 12.030 -0.510 4.162 1.00 90.12 92 GLY A CA 1
ATOM 765 C C . GLY A 1 92 ? 11.944 -0.750 5.662 1.00 90.12 92 GLY A C 1
ATOM 766 O O . GLY A 1 92 ? 12.944 -1.017 6.331 1.00 90.12 92 GLY A O 1
ATOM 767 N N . VAL A 1 93 ? 10.733 -0.642 6.209 1.00 86.00 93 VAL A N 1
ATOM 768 C CA . VAL A 1 93 ? 10.486 -0.724 7.655 1.00 86.00 93 VAL A CA 1
ATOM 769 C C . VAL A 1 93 ? 9.266 -1.598 7.940 1.00 86.00 93 VAL A C 1
ATOM 771 O O . VAL A 1 93 ? 8.199 -1.390 7.372 1.00 86.00 93 VAL A O 1
ATOM 774 N N . SER A 1 94 ? 9.416 -2.562 8.850 1.00 80.56 94 SER A N 1
ATOM 775 C CA . SER A 1 94 ? 8.301 -3.343 9.410 1.00 80.56 94 SER A CA 1
ATOM 776 C C . SER A 1 94 ? 8.007 -2.960 10.851 1.00 80.56 94 SER A C 1
ATOM 778 O O . SER A 1 94 ? 8.856 -2.385 11.531 1.00 80.56 94 SER A O 1
ATOM 780 N N . GLY A 1 95 ? 6.824 -3.347 11.324 1.00 69.31 95 GLY A N 1
ATOM 781 C CA . GLY A 1 95 ? 6.335 -3.046 12.665 1.00 69.31 95 GLY A CA 1
ATOM 782 C C . GLY A 1 95 ? 5.275 -1.949 12.646 1.00 69.31 95 GLY A C 1
ATOM 783 O O . GLY A 1 95 ? 4.979 -1.385 11.599 1.00 69.31 95 GLY A O 1
ATOM 784 N N . CYS A 1 96 ? 4.689 -1.687 13.810 1.00 65.44 96 CYS A N 1
ATOM 785 C CA . CYS A 1 96 ? 3.637 -0.693 14.015 1.00 65.44 96 CYS A CA 1
ATOM 786 C C . CYS A 1 96 ? 4.015 0.163 15.231 1.00 65.44 96 CYS A C 1
ATOM 788 O O . CYS A 1 96 ? 4.551 -0.361 16.217 1.00 65.44 96 CYS A O 1
ATOM 790 N N . GLY A 1 97 ? 3.735 1.467 15.180 1.00 66.56 97 GLY A N 1
ATOM 791 C CA . GLY A 1 97 ? 4.028 2.385 16.286 1.00 66.56 97 GLY A CA 1
ATOM 792 C C . GLY A 1 97 ? 5.532 2.546 16.552 1.00 66.56 97 GLY A C 1
ATOM 793 O O . GLY A 1 97 ? 6.313 2.760 15.629 1.00 66.56 97 GLY A O 1
ATOM 794 N N . THR A 1 98 ? 5.957 2.450 17.817 1.00 68.56 98 THR A N 1
ATOM 795 C CA . THR A 1 98 ? 7.358 2.684 18.230 1.00 68.56 98 THR A CA 1
ATOM 796 C C . THR A 1 98 ? 8.285 1.481 18.040 1.00 68.56 98 THR A C 1
ATOM 798 O O . THR A 1 98 ? 9.502 1.623 18.133 1.00 68.56 98 THR A O 1
ATOM 801 N N . LYS A 1 99 ? 7.744 0.285 17.771 1.00 75.62 99 LYS A N 1
ATOM 802 C CA . LYS A 1 99 ? 8.534 -0.942 17.579 1.00 75.62 99 LYS A CA 1
ATOM 803 C C . LYS A 1 99 ? 8.705 -1.239 16.098 1.00 75.62 99 LYS A C 1
ATOM 805 O O . LYS A 1 99 ? 8.064 -2.140 15.559 1.00 75.62 99 LYS A O 1
ATOM 810 N N . THR A 1 100 ? 9.582 -0.480 15.457 1.00 81.62 100 THR A N 1
ATOM 811 C CA . THR A 1 100 ? 9.934 -0.676 14.053 1.00 81.62 100 THR A CA 1
ATOM 812 C C . THR A 1 100 ? 11.260 -1.412 13.893 1.00 81.62 100 THR A C 1
ATOM 814 O O . THR A 1 100 ? 12.142 -1.351 14.750 1.00 81.62 100 THR A O 1
ATOM 817 N N . LYS A 1 101 ? 11.404 -2.144 12.786 1.00 86.75 101 LYS A N 1
ATOM 818 C CA . LYS A 1 101 ? 12.662 -2.772 12.369 1.00 86.75 101 LYS A CA 1
ATOM 819 C C . LYS A 1 101 ? 12.919 -2.482 10.902 1.00 86.75 101 LYS A C 1
ATOM 821 O O . LYS A 1 101 ? 12.028 -2.675 10.069 1.00 86.75 101 LYS A O 1
ATOM 826 N N . ARG A 1 102 ? 14.147 -2.064 10.598 1.00 89.62 102 ARG A N 1
ATOM 827 C CA . ARG A 1 102 ? 14.631 -1.931 9.224 1.00 89.62 102 ARG A CA 1
ATOM 828 C C . ARG A 1 102 ? 14.635 -3.309 8.562 1.00 89.62 102 ARG A C 1
ATOM 830 O O . ARG A 1 102 ? 15.012 -4.301 9.186 1.00 89.62 102 ARG A O 1
ATOM 837 N N . ILE A 1 103 ? 14.168 -3.358 7.323 1.00 90.62 103 ILE A N 1
ATOM 838 C CA . ILE A 1 103 ? 14.218 -4.528 6.454 1.00 90.62 103 ILE A CA 1
ATOM 839 C C . ILE A 1 103 ? 15.127 -4.177 5.290 1.00 90.62 103 ILE A C 1
ATOM 841 O O . ILE A 1 103 ? 14.954 -3.128 4.672 1.00 90.62 103 ILE A O 1
ATOM 845 N N . GLU A 1 104 ? 16.048 -5.079 4.977 1.00 93.12 104 GLU A N 1
ATOM 846 C CA . GLU A 1 104 ? 16.902 -4.976 3.802 1.00 93.12 104 GLU A CA 1
ATOM 847 C C . GLU A 1 104 ? 17.020 -6.334 3.131 1.00 93.12 104 GLU A C 1
ATOM 849 O O . GLU A 1 104 ? 17.079 -7.358 3.815 1.00 93.12 104 GLU A O 1
ATOM 854 N N . ASN A 1 105 ? 17.042 -6.322 1.800 1.00 94.62 105 ASN A N 1
ATOM 855 C CA . ASN A 1 105 ? 17.224 -7.496 0.944 1.00 94.62 105 ASN A CA 1
ATOM 856 C C . ASN A 1 105 ? 16.389 -8.715 1.367 1.00 94.62 105 ASN A C 1
ATOM 858 O O . ASN A 1 105 ? 16.876 -9.844 1.413 1.00 94.62 105 ASN A O 1
ATOM 862 N N . LYS A 1 106 ? 15.114 -8.481 1.692 1.00 94.62 106 LYS A N 1
ATOM 863 C CA . LYS A 1 106 ? 14.195 -9.533 2.119 1.00 94.62 106 LYS A CA 1
ATOM 864 C C . LYS A 1 106 ? 13.259 -9.915 0.990 1.00 94.62 106 LYS A C 1
ATOM 866 O O . LYS A 1 106 ? 12.471 -9.093 0.527 1.00 94.62 106 LYS A O 1
ATOM 871 N N . GLU A 1 107 ? 13.289 -11.181 0.612 1.00 94.44 107 GLU A N 1
ATOM 872 C CA . GLU A 1 107 ? 12.298 -11.733 -0.299 1.00 94.44 107 GLU A CA 1
ATOM 873 C C . GLU A 1 107 ? 10.997 -12.073 0.427 1.00 94.44 107 GLU A C 1
ATOM 875 O O . GLU A 1 107 ? 10.989 -12.573 1.556 1.00 94.44 107 GLU A O 1
ATOM 880 N N . VAL A 1 108 ? 9.883 -11.781 -0.234 1.00 91.88 108 VAL A N 1
ATOM 881 C CA . VAL A 1 10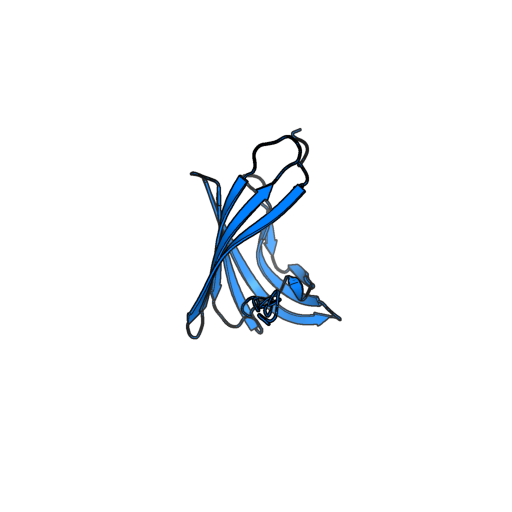8 ? 8.534 -12.067 0.239 1.00 91.88 108 VAL A CA 1
ATOM 882 C C . VAL A 1 108 ? 7.695 -12.638 -0.897 1.00 91.88 108 VAL A C 1
ATOM 884 O O . VAL A 1 108 ? 7.804 -12.220 -2.051 1.00 91.88 108 VAL A O 1
ATOM 887 N N . LEU A 1 109 ? 6.838 -13.594 -0.546 1.00 92.88 109 LEU A N 1
ATOM 888 C CA . LEU A 1 109 ? 5.809 -14.125 -1.429 1.00 92.88 109 LEU A CA 1
ATOM 889 C C . LEU A 1 109 ? 4.475 -13.484 -1.061 1.00 92.88 109 LEU A C 1
ATOM 891 O O . LEU A 1 109 ? 3.997 -13.633 0.065 1.00 92.88 109 LEU A O 1
ATOM 895 N N . ILE A 1 110 ? 3.877 -12.777 -2.011 1.00 88.38 110 ILE A N 1
ATOM 896 C CA . ILE A 1 110 ? 2.615 -12.063 -1.834 1.00 88.38 110 ILE A CA 1
ATOM 897 C C . ILE A 1 110 ? 1.575 -12.741 -2.718 1.00 88.38 110 ILE A C 1
ATOM 899 O O . ILE A 1 110 ? 1.781 -12.884 -3.917 1.00 88.38 110 ILE A O 1
ATOM 903 N N . SER A 1 111 ? 0.457 -13.186 -2.146 1.00 86.00 111 SER A N 1
ATOM 904 C CA . SER A 1 111 ? -0.630 -13.773 -2.942 1.00 86.00 111 SER A CA 1
ATOM 905 C C . SER A 1 111 ? -1.134 -12.787 -3.995 1.00 86.00 111 SER A C 1
ATOM 907 O O . SER A 1 111 ? -1.237 -11.599 -3.691 1.00 86.00 111 SER A O 1
ATOM 909 N N . ASP A 1 112 ? -1.559 -13.279 -5.157 1.00 79.25 112 ASP A N 1
ATOM 910 C CA . ASP A 1 112 ? -2.126 -12.470 -6.253 1.00 79.25 112 ASP A CA 1
ATOM 911 C C . ASP A 1 112 ? -3.224 -11.492 -5.786 1.00 79.25 112 ASP A C 1
ATOM 913 O O . ASP A 1 112 ? -3.258 -10.324 -6.156 1.00 79.25 112 ASP A O 1
ATOM 917 N N . LYS A 1 113 ? -4.060 -11.924 -4.831 1.00 74.12 113 LYS A N 1
ATOM 918 C CA . LYS A 1 113 ? -5.120 -11.090 -4.232 1.00 74.12 113 LYS A CA 1
ATOM 919 C C . LYS A 1 113 ? -4.610 -9.837 -3.508 1.00 74.12 113 LYS A C 1
ATOM 921 O O . LYS A 1 113 ? -5.373 -8.898 -3.328 1.00 74.12 113 LYS A O 1
ATOM 926 N N . LEU A 1 114 ? -3.364 -9.857 -3.038 1.00 75.00 114 LEU A N 1
ATOM 927 C CA . LEU A 1 114 ? -2.737 -8.785 -2.260 1.00 75.00 114 LEU A CA 1
ATOM 928 C C . LEU A 1 114 ? -1.705 -8.011 -3.083 1.00 75.00 114 LEU A C 1
ATOM 930 O O . LEU A 1 114 ? -1.458 -6.839 -2.809 1.00 75.00 114 LEU A O 1
ATOM 934 N N . TYR A 1 115 ? -1.108 -8.650 -4.090 1.00 73.56 115 TYR A N 1
ATOM 935 C CA . TYR A 1 115 ? -0.196 -7.999 -5.017 1.00 73.56 115 TYR A CA 1
ATOM 936 C C . TYR A 1 115 ? -0.981 -7.440 -6.198 1.00 73.56 115 TYR A C 1
ATOM 938 O O . TYR A 1 115 ? -1.010 -8.012 -7.280 1.00 73.56 115 TYR A O 1
ATOM 946 N N . GLN A 1 116 ? -1.659 -6.320 -5.966 1.00 67.62 116 GLN A N 1
ATOM 947 C CA . GLN A 1 116 ? -2.494 -5.680 -6.976 1.00 67.62 116 GLN A CA 1
ATOM 948 C C . GLN A 1 116 ? -1.816 -4.418 -7.506 1.00 67.62 116 GLN A C 1
ATOM 950 O O . GLN A 1 116 ? -2.090 -3.331 -7.008 1.00 67.62 116 GLN A O 1
ATOM 955 N N . PRO A 1 117 ? -0.933 -4.503 -8.510 1.00 63.53 117 PRO A N 1
ATOM 956 C CA . PRO A 1 117 ? -0.421 -3.319 -9.200 1.00 63.53 117 PRO A CA 1
ATOM 957 C C . PRO A 1 117 ? -1.477 -2.672 -10.114 1.00 63.53 117 PRO A C 1
ATOM 959 O O . PRO A 1 117 ? -1.312 -1.541 -10.556 1.00 63.53 117 PRO A O 1
ATOM 962 N N . TYR A 1 118 ? -2.590 -3.362 -10.373 1.00 55.66 118 TYR A N 1
ATO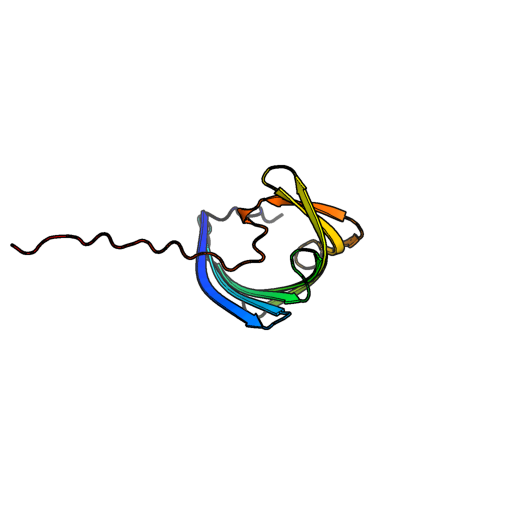M 963 C CA . TYR A 1 118 ? -3.734 -2.866 -11.137 1.00 55.66 118 TYR A CA 1
ATOM 964 C C . TYR A 1 118 ? -4.909 -2.502 -10.215 1.00 55.66 118 TYR A C 1
ATOM 966 O O . TYR A 1 118 ? -4.942 -2.989 -9.082 1.00 55.66 118 TYR A O 1
ATOM 974 N N . PRO A 1 119 ? -5.849 -1.648 -10.665 1.00 50.72 119 PRO A N 1
ATOM 975 C CA . PRO A 1 119 ? -7.031 -1.291 -9.896 1.00 50.72 119 PRO A CA 1
ATOM 976 C C . PRO A 1 119 ? -7.786 -2.546 -9.490 1.00 50.72 119 PRO A C 1
ATOM 978 O O . PRO A 1 119 ? -7.891 -3.501 -10.266 1.00 50.72 119 PRO A O 1
ATOM 981 N N . LEU A 1 120 ? -8.345 -2.512 -8.283 1.00 50.22 120 LEU A N 1
ATOM 982 C CA . LEU A 1 120 ? -9.388 -3.446 -7.891 1.00 50.22 120 LEU A CA 1
ATOM 983 C C . LEU A 1 120 ? -10.483 -3.369 -8.958 1.00 50.22 120 LEU A C 1
ATOM 985 O O . LEU A 1 120 ? -11.152 -2.343 -9.077 1.00 50.22 120 LEU A O 1
ATOM 989 N N . GLN A 1 121 ? -10.662 -4.435 -9.742 1.00 43.62 121 GLN A N 1
ATOM 990 C CA . GLN A 1 121 ? -11.893 -4.592 -10.505 1.00 43.62 121 GLN A CA 1
ATOM 991 C C . GLN A 1 121 ? -13.014 -4.603 -9.470 1.00 43.62 121 GLN A C 1
ATOM 993 O O . GLN A 1 121 ? -13.137 -5.549 -8.687 1.00 43.62 121 GLN A O 1
ATOM 998 N N . GLN A 1 122 ? -13.785 -3.516 -9.410 1.00 40.66 122 GLN A N 1
ATOM 999 C CA . GLN A 1 122 ? -15.054 -3.540 -8.711 1.00 40.66 122 GLN A CA 1
ATOM 1000 C C . GLN A 1 122 ? -15.828 -4.691 -9.344 1.00 40.66 122 GLN A C 1
ATOM 1002 O O . GLN A 1 122 ? -16.062 -4.702 -10.553 1.00 40.66 122 GLN A O 1
ATOM 1007 N N . LYS A 1 123 ? -16.166 -5.708 -8.548 1.00 36.53 123 LYS A N 1
ATOM 1008 C CA . LYS A 1 123 ? -17.263 -6.586 -8.928 1.00 36.53 123 LYS A CA 1
ATOM 1009 C C . LYS A 1 123 ? -18.464 -5.662 -9.056 1.00 36.53 123 LYS A C 1
ATOM 1011 O O . LYS A 1 123 ? -19.012 -5.244 -8.041 1.00 36.53 123 LYS A O 1
ATOM 1016 N N . ASN A 1 124 ? -18.834 -5.325 -10.285 1.00 34.00 124 ASN A N 1
ATOM 1017 C CA . ASN A 1 124 ? -20.199 -4.935 -10.553 1.00 34.00 124 ASN A CA 1
ATOM 1018 C C . ASN A 1 124 ? -21.032 -6.131 -10.089 1.00 34.00 124 ASN A C 1
ATOM 1020 O O . ASN A 1 124 ? -20.944 -7.218 -10.662 1.00 34.00 124 ASN A O 1
ATOM 1024 N N . GLU A 1 125 ? -21.766 -5.972 -8.993 1.00 37.25 125 GLU A N 1
ATOM 1025 C CA . GLU A 1 125 ? -22.979 -6.753 -8.817 1.00 37.25 125 GLU A CA 1
ATOM 1026 C C . GLU A 1 125 ? -23.900 -6.301 -9.954 1.00 37.25 125 GLU A C 1
ATOM 1028 O O . GLU A 1 125 ? -24.609 -5.305 -9.841 1.00 37.25 125 GLU A O 1
ATOM 1033 N N . GLU A 1 126 ? -23.783 -6.960 -11.112 1.00 37.84 126 GLU A N 1
ATOM 1034 C CA . GLU A 1 126 ? -24.773 -6.838 -12.175 1.00 37.84 126 GLU A CA 1
ATOM 1035 C C . GLU A 1 126 ? -26.137 -7.174 -11.574 1.00 37.84 126 GLU A C 1
ATOM 1037 O O . GLU A 1 126 ? -26.305 -8.177 -10.871 1.00 37.84 126 GLU A O 1
ATOM 1042 N N . GLY A 1 127 ? -27.070 -6.249 -11.794 1.00 38.59 127 GLY A N 1
ATOM 1043 C CA . GLY A 1 127 ? -28.353 -6.154 -11.126 1.00 38.59 127 GLY A CA 1
ATOM 1044 C C . GLY A 1 127 ? -29.106 -7.476 -11.036 1.00 38.59 127 GLY A C 1
ATOM 1045 O O . GLY A 1 127 ? -29.439 -8.105 -12.038 1.00 38.59 127 GLY A O 1
ATOM 1046 N N . ARG A 1 128 ? -29.491 -7.836 -9.809 1.00 35.19 128 ARG A N 1
ATOM 1047 C CA . ARG A 1 128 ? -30.803 -8.451 -9.623 1.00 35.19 128 ARG A CA 1
ATOM 1048 C C . ARG A 1 128 ? -31.826 -7.352 -9.837 1.00 35.19 128 ARG A C 1
ATOM 1050 O O . ARG A 1 128 ? -32.035 -6.544 -8.939 1.00 35.19 128 ARG A O 1
ATOM 1057 N N . ASP A 1 129 ? -32.438 -7.340 -11.008 1.00 40.72 129 ASP A N 1
ATOM 1058 C CA . ASP A 1 129 ? -33.738 -6.709 -11.188 1.00 40.72 129 ASP A CA 1
ATOM 1059 C C . ASP A 1 129 ? -34.768 -7.565 -10.426 1.00 40.72 129 ASP A C 1
ATOM 1061 O O . ASP A 1 129 ? -34.914 -8.753 -10.744 1.00 40.72 129 ASP A O 1
ATOM 1065 N N . PRO A 1 130 ? -35.448 -7.063 -9.380 1.00 43.34 130 PRO A N 1
ATOM 1066 C CA . PRO A 1 130 ? -36.602 -7.740 -8.835 1.00 43.34 130 PRO A CA 1
ATOM 1067 C C . PRO A 1 130 ? -37.849 -7.236 -9.570 1.00 43.34 130 PRO A C 1
ATOM 1069 O O . PRO A 1 130 ? -38.305 -6.120 -9.347 1.00 43.34 130 PRO A O 1
ATOM 1072 N N . ASN A 1 131 ? -38.416 -8.150 -10.353 1.00 38.72 131 ASN A N 1
ATOM 1073 C CA . ASN A 1 131 ? -39.767 -8.193 -10.917 1.00 38.72 131 ASN A CA 1
ATOM 1074 C C . ASN A 1 131 ? -40.006 -7.608 -12.321 1.00 38.72 131 ASN A C 1
ATOM 1076 O O . ASN A 1 131 ? -39.774 -6.425 -12.558 1.00 38.72 131 ASN A O 1
ATOM 1080 N N . PRO A 1 132 ? -40.620 -8.409 -13.217 1.00 46.69 132 PRO A N 1
ATOM 1081 C CA . PRO A 1 132 ? -41.377 -7.872 -14.332 1.00 46.69 132 PRO A CA 1
ATOM 1082 C C . PRO A 1 132 ? -42.687 -7.288 -13.781 1.00 46.69 132 PRO A C 1
ATOM 1084 O O . PRO A 1 132 ? -43.370 -7.920 -12.973 1.00 46.69 132 PRO A O 1
ATOM 1087 N N . ILE A 1 133 ? -43.021 -6.068 -14.189 1.00 49.47 133 ILE A N 1
ATOM 1088 C CA . ILE A 1 133 ? -44.385 -5.558 -14.048 1.00 49.47 133 ILE A CA 1
ATOM 1089 C C . ILE A 1 133 ? -45.209 -6.224 -15.158 1.00 49.47 133 ILE A C 1
ATOM 1091 O O . ILE A 1 133 ? -44.750 -6.276 -16.301 1.00 49.47 133 ILE A O 1
ATOM 1095 N N . GLU A 1 134 ? -46.352 -6.787 -14.757 1.00 46.38 134 GLU A N 1
ATOM 1096 C CA . GLU A 1 134 ? -47.364 -7.470 -15.584 1.00 46.38 134 GLU A CA 1
ATOM 1097 C C . GLU A 1 134 ? -47.812 -6.681 -16.824 1.00 46.38 134 GLU A C 1
ATOM 1099 O O . GLU A 1 134 ? -47.914 -5.433 -16.745 1.00 46.38 134 GLU A O 1
#